Protein AF-A0A971ETZ1-F1 (afdb_monomer_lite)

Radius of gyration: 27.76 Å; chains: 1; bounding box: 71×36×75 Å

Foldseek 3Di:
DDDPDDDDDDDDDDDPDDDPPPDVVVVVVVVVVVVVLVVVLVVLVVLVVVLVVVVVVVVVVVVPDDDPPPPDPLVVLLVVLVSVLSVLVSVLVNLVSVVVPDDPPDDDVVVVVVSVVVSVVSVVVNVVSVVVNVVD

pLDDT: mean 73.46, std 12.74, range [42.66, 91.06]

Sequence (136 aa):
MEEYEYGGPSLDEHGSFATEQKDPLIRFLHRIIRQVVRLLAILMVFVILWGIGDIFLVLYQRLNAPPFLLLKIDDLLATFGAFLAVVIATALMAIARKVIVFDYNTLDPCYVWATAALLLALGITYWLISRKIFKG

Secondary structure (DSSP, 8-state):
-----------------S-----HHHHHHHHHHHHHHHHHHHHHHHHHHHHHHHHHHHHHHHHHSS-TT---HHHHHHHHHHHHHHHHHHHHHHHHHHHHH--GGG--HHHHHHHHHHHHHHHHHHHHHHHHHTT-

Structure (mmCIF, N/CA/C/O backbone):
data_AF-A0A971ETZ1-F1
#
_entry.id   AF-A0A971ETZ1-F1
#
loop_
_atom_site.group_PDB
_atom_site.id
_atom_site.type_symbol
_atom_site.label_atom_id
_atom_site.label_alt_id
_atom_site.label_comp_id
_atom_site.label_asym_id
_atom_site.label_entity_id
_atom_site.label_seq_id
_atom_site.pdbx_PDB_ins_code
_atom_site.Cartn_x
_atom_site.Cartn_y
_atom_site.Cartn_z
_atom_site.occupancy
_atom_site.B_iso_or_equiv
_atom_site.auth_seq_id
_atom_site.auth_comp_id
_atom_site.auth_asym_id
_atom_site.auth_atom_id
_atom_site.pdbx_PDB_model_num
ATOM 1 N N . MET A 1 1 ? 44.052 13.824 -34.575 1.00 47.28 1 MET A N 1
ATOM 2 C CA . MET A 1 1 ? 43.026 13.116 -35.363 1.00 47.28 1 MET A CA 1
ATOM 3 C C . MET A 1 1 ? 43.497 11.686 -35.426 1.00 47.28 1 MET A C 1
ATOM 5 O O . MET A 1 1 ? 44.514 11.441 -36.055 1.00 47.28 1 MET A O 1
ATOM 9 N N . GLU A 1 2 ? 42.876 10.826 -34.625 1.00 49.50 2 GLU A N 1
ATOM 10 C CA . GLU A 1 2 ? 43.227 9.410 -34.530 1.00 49.50 2 GLU A CA 1
ATOM 11 C C . GLU A 1 2 ? 42.867 8.700 -35.832 1.00 49.50 2 GLU A C 1
ATOM 13 O O . GLU A 1 2 ? 41.749 8.796 -36.340 1.00 49.50 2 GLU A O 1
ATOM 18 N N . GLU A 1 3 ? 43.880 8.039 -36.366 1.00 48.41 3 GLU A N 1
ATOM 19 C CA . GLU A 1 3 ? 43.853 7.151 -37.509 1.00 48.41 3 GLU A CA 1
ATOM 20 C C . GLU A 1 3 ? 43.175 5.854 -37.053 1.00 48.41 3 GLU A C 1
ATOM 22 O O . GLU A 1 3 ? 43.757 5.035 -36.347 1.00 48.41 3 GLU A O 1
ATOM 27 N N . TYR A 1 4 ? 41.887 5.718 -37.369 1.00 56.16 4 TYR A N 1
ATOM 28 C CA . TYR A 1 4 ? 41.159 4.473 -37.153 1.00 56.16 4 TYR A CA 1
ATOM 29 C C . TYR A 1 4 ? 41.594 3.462 -38.211 1.00 56.16 4 TYR A C 1
ATOM 31 O O . TYR A 1 4 ? 41.106 3.443 -39.341 1.00 56.16 4 TYR A O 1
ATOM 39 N N . GLU A 1 5 ? 42.539 2.629 -37.805 1.00 57.28 5 GLU A N 1
ATOM 40 C CA . GLU A 1 5 ? 43.014 1.446 -38.501 1.00 57.28 5 GLU A CA 1
ATOM 41 C C . GLU A 1 5 ? 41.931 0.355 -38.451 1.00 57.28 5 GLU A C 1
ATOM 43 O O . GLU A 1 5 ? 41.718 -0.295 -37.427 1.00 57.28 5 GLU A O 1
ATOM 48 N N . TYR A 1 6 ? 41.193 0.180 -39.551 1.00 49.91 6 TYR A N 1
ATOM 49 C CA . TYR A 1 6 ? 40.238 -0.918 -39.717 1.00 49.91 6 TYR A CA 1
ATOM 50 C C . TYR A 1 6 ? 40.762 -1.890 -40.777 1.00 49.91 6 TYR A C 1
ATOM 52 O O . TYR A 1 6 ? 40.686 -1.622 -41.977 1.00 49.91 6 TYR A O 1
ATOM 60 N N . GLY A 1 7 ? 41.311 -3.017 -40.316 1.00 60.41 7 GLY A N 1
ATOM 61 C CA . GLY A 1 7 ? 41.891 -4.069 -41.147 1.00 60.41 7 GLY A CA 1
ATOM 62 C C . GLY A 1 7 ? 41.369 -5.473 -40.817 1.00 60.41 7 GLY A C 1
ATOM 63 O O . GLY A 1 7 ? 41.855 -6.104 -39.885 1.00 60.41 7 GLY A O 1
ATOM 64 N N . GLY A 1 8 ? 40.464 -5.965 -41.678 1.00 57.59 8 GLY A N 1
ATOM 65 C CA . GLY A 1 8 ? 40.283 -7.380 -42.070 1.00 57.59 8 GLY A CA 1
ATOM 66 C C . GLY A 1 8 ? 39.215 -8.211 -41.330 1.00 57.59 8 GLY A C 1
ATOM 67 O O . GLY A 1 8 ? 38.865 -7.879 -40.202 1.00 57.59 8 GLY A O 1
ATOM 68 N N . PRO A 1 9 ? 38.772 -9.371 -41.869 1.00 54.94 9 PRO A N 1
ATOM 69 C CA . PRO A 1 9 ? 38.552 -9.801 -43.257 1.00 54.94 9 PRO A CA 1
ATOM 70 C C . PRO A 1 9 ? 37.065 -10.181 -43.539 1.00 54.94 9 PRO A C 1
ATOM 72 O O . PRO A 1 9 ? 36.194 -10.073 -42.681 1.00 54.94 9 PRO A O 1
ATOM 75 N N . SER A 1 10 ? 36.786 -10.575 -44.786 1.00 68.31 10 SER A N 1
ATOM 76 C CA . SER A 1 10 ? 35.488 -10.844 -45.434 1.00 68.31 10 SER A CA 1
ATOM 77 C C . SER A 1 10 ? 34.739 -12.117 -44.996 1.00 68.31 10 SER A C 1
ATOM 79 O O . SER A 1 10 ? 35.341 -13.070 -44.526 1.00 68.31 10 SER A O 1
ATOM 81 N N . LEU A 1 11 ? 33.420 -12.081 -45.227 1.00 71.69 11 LEU A N 1
ATOM 82 C CA . LEU A 1 11 ? 32.353 -13.048 -44.927 1.00 71.69 11 LEU A CA 1
ATOM 83 C C . LEU A 1 11 ? 32.558 -14.487 -45.432 1.00 71.69 11 LEU A C 1
ATOM 85 O O . LEU A 1 11 ? 32.668 -14.674 -46.644 1.00 71.69 11 LEU A O 1
ATOM 89 N N . ASP A 1 12 ? 32.326 -15.462 -44.544 1.00 54.53 12 ASP A N 1
ATOM 90 C CA . ASP A 1 12 ? 31.745 -16.768 -44.876 1.00 54.53 12 ASP A CA 1
ATOM 91 C C . ASP A 1 12 ? 31.190 -17.526 -43.647 1.00 54.53 12 ASP A C 1
ATOM 93 O O . ASP A 1 12 ? 31.364 -17.160 -42.486 1.00 54.53 12 ASP A O 1
ATOM 97 N N . GLU A 1 13 ? 30.357 -18.503 -43.980 1.00 60.25 13 GLU A N 1
ATOM 98 C CA . GLU A 1 13 ? 29.191 -19.033 -43.290 1.00 60.25 13 GLU A CA 1
ATOM 99 C C . GLU A 1 13 ? 29.436 -20.021 -42.123 1.00 60.25 13 GLU A C 1
ATOM 101 O O . GLU A 1 13 ? 30.454 -20.693 -42.033 1.00 60.25 13 GLU A O 1
ATOM 106 N N . HIS A 1 14 ? 28.367 -20.198 -41.327 1.00 56.03 14 HIS A N 1
ATOM 107 C CA . HIS A 1 14 ? 28.022 -21.362 -40.484 1.00 56.03 14 HIS A CA 1
ATOM 108 C C . HIS A 1 14 ? 28.458 -21.385 -39.007 1.00 56.03 14 HIS A C 1
ATOM 110 O O . HIS A 1 14 ? 29.418 -22.020 -38.588 1.00 56.03 14 HIS A O 1
ATOM 116 N N . GLY A 1 15 ? 27.559 -20.830 -38.188 1.00 49.72 15 GLY A N 1
ATOM 117 C CA . GLY A 1 15 ? 27.327 -21.201 -36.787 1.00 49.72 15 GLY A CA 1
ATOM 118 C C . GLY A 1 15 ? 25.952 -20.740 -36.287 1.00 49.72 15 G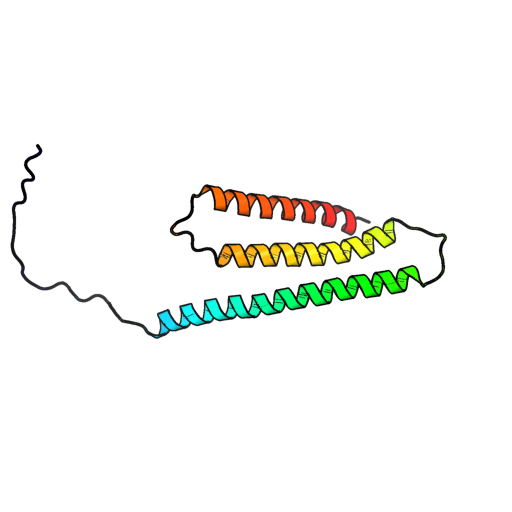LY A C 1
ATOM 119 O O . GLY A 1 15 ? 25.764 -20.516 -35.097 1.00 49.72 15 GLY A O 1
ATOM 120 N N . SER A 1 16 ? 24.998 -20.529 -37.201 1.00 55.88 16 SER A N 1
ATOM 121 C CA . SER A 1 16 ? 23.650 -20.043 -36.895 1.00 55.88 16 SER A CA 1
ATOM 122 C C . SER A 1 16 ? 22.707 -21.224 -36.690 1.00 55.88 16 SER A C 1
ATOM 124 O O . SER A 1 16 ? 21.976 -21.553 -37.607 1.00 55.88 16 SER A O 1
ATOM 126 N N . PHE A 1 17 ? 22.753 -21.880 -35.525 1.00 52.06 17 PHE A N 1
ATOM 127 C CA . PHE A 1 17 ? 21.661 -22.714 -34.992 1.00 52.06 17 PHE A CA 1
ATOM 128 C C . PHE A 1 17 ? 21.841 -22.931 -33.478 1.00 52.06 17 PHE A C 1
ATOM 130 O O . PHE A 1 17 ? 22.449 -23.904 -33.046 1.00 52.06 17 PHE A O 1
ATOM 137 N N . ALA A 1 18 ? 21.258 -22.045 -32.666 1.00 55.06 18 ALA A N 1
ATOM 138 C CA . ALA A 1 18 ? 20.795 -22.367 -31.313 1.00 55.06 18 ALA A CA 1
ATOM 139 C C . ALA A 1 18 ? 19.624 -21.439 -30.934 1.00 55.06 18 ALA A C 1
ATOM 141 O O . ALA A 1 18 ? 19.781 -20.401 -30.302 1.00 55.06 18 ALA A O 1
ATOM 142 N N . THR A 1 19 ? 18.439 -21.845 -31.398 1.00 53.78 19 THR A N 1
ATOM 143 C CA . THR A 1 19 ? 17.107 -21.514 -30.862 1.00 53.78 19 THR A CA 1
ATOM 144 C C . THR A 1 19 ? 16.720 -20.037 -30.769 1.00 53.78 19 THR A C 1
ATOM 146 O O . THR A 1 19 ? 16.307 -19.546 -29.722 1.00 53.78 19 THR A O 1
ATOM 149 N N . GLU A 1 20 ? 16.656 -19.375 -31.924 1.00 60.19 20 GLU A N 1
ATOM 150 C CA . GLU A 1 20 ? 15.631 -18.357 -32.185 1.00 60.19 20 GLU A CA 1
ATOM 151 C C . GLU A 1 20 ? 14.273 -19.058 -32.414 1.00 60.19 20 GLU A C 1
ATOM 153 O O . GLU A 1 20 ? 13.647 -18.961 -33.470 1.00 60.19 20 GLU A O 1
ATOM 158 N N . GLN A 1 21 ? 13.815 -19.838 -31.429 1.00 58.34 21 GLN A N 1
ATOM 159 C CA . GLN A 1 21 ? 12.454 -20.352 -31.444 1.00 58.34 21 GLN A CA 1
ATOM 160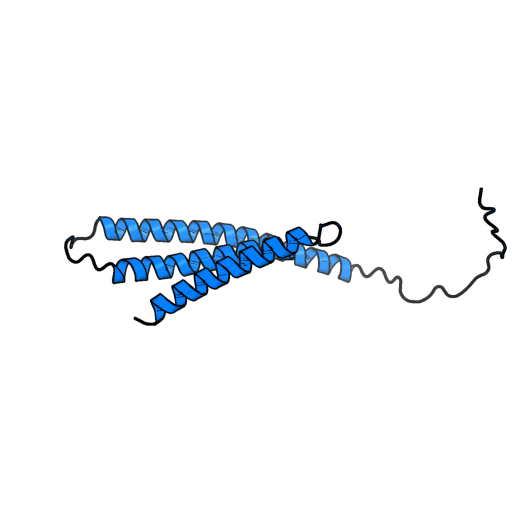 C C . GLN A 1 21 ? 11.561 -19.284 -30.831 1.00 58.34 21 GLN A C 1
ATOM 162 O O . GLN A 1 21 ? 11.443 -19.106 -29.622 1.00 58.34 21 GLN A O 1
ATOM 167 N N . LYS A 1 22 ? 10.967 -18.521 -31.740 1.00 52.62 22 LYS A N 1
ATOM 168 C CA . LYS A 1 22 ? 9.764 -17.713 -31.586 1.00 52.62 22 LYS A CA 1
ATOM 169 C C . LYS A 1 22 ? 8.699 -18.518 -30.834 1.00 52.62 22 LYS A C 1
ATOM 171 O O . LYS A 1 22 ? 7.814 -19.070 -31.469 1.00 52.62 22 LYS A O 1
ATOM 176 N N . ASP A 1 23 ? 8.770 -18.590 -29.508 1.00 54.34 23 ASP A N 1
ATOM 177 C CA . ASP A 1 23 ? 7.748 -19.256 -28.707 1.00 54.34 23 ASP A CA 1
ATOM 178 C C . ASP A 1 23 ? 6.595 -18.268 -28.475 1.00 54.34 23 ASP A C 1
ATOM 180 O O . ASP A 1 23 ? 6.680 -17.390 -27.603 1.00 54.34 23 ASP A O 1
ATOM 184 N N . PRO A 1 24 ? 5.486 -18.364 -29.239 1.00 69.56 24 PRO A N 1
ATOM 185 C CA . PRO A 1 24 ? 4.308 -17.535 -29.006 1.00 69.56 24 PRO A CA 1
ATOM 186 C C . PRO A 1 24 ? 3.779 -17.700 -27.575 1.00 69.56 24 PRO A C 1
ATOM 188 O O . PRO A 1 24 ? 3.218 -16.752 -27.027 1.00 69.56 24 PRO A O 1
ATOM 191 N N . LEU A 1 25 ? 4.029 -18.855 -26.946 1.00 71.44 25 LEU A N 1
ATOM 192 C CA . LEU A 1 25 ? 3.648 -19.164 -25.568 1.00 71.44 25 LEU A CA 1
ATOM 193 C C . LEU A 1 25 ? 4.323 -18.242 -24.543 1.00 71.44 25 LEU A C 1
ATOM 195 O O . LEU A 1 25 ? 3.651 -17.755 -23.634 1.00 71.44 25 LEU A O 1
ATOM 199 N N . ILE A 1 26 ? 5.608 -17.914 -24.720 1.00 67.88 26 ILE A N 1
ATOM 200 C CA . ILE A 1 26 ? 6.353 -17.058 -23.780 1.00 67.88 26 ILE A CA 1
ATOM 201 C C . ILE A 1 26 ? 5.841 -15.609 -23.847 1.00 67.88 26 ILE A C 1
ATOM 203 O O . ILE A 1 26 ? 5.655 -14.955 -22.817 1.00 67.88 26 ILE A O 1
ATOM 207 N N . ARG A 1 27 ? 5.510 -15.115 -25.049 1.00 67.50 27 ARG A N 1
ATOM 208 C CA . ARG A 1 27 ? 4.934 -13.769 -25.241 1.00 67.50 27 ARG A CA 1
ATOM 209 C C . ARG A 1 27 ? 3.485 -13.672 -24.736 1.00 67.50 27 ARG A C 1
ATOM 211 O O . ARG A 1 27 ? 3.058 -12.600 -24.304 1.00 67.50 27 ARG A O 1
ATOM 218 N N . PHE A 1 28 ? 2.737 -14.777 -24.767 1.00 73.56 28 PHE A N 1
ATOM 219 C CA . PHE A 1 28 ? 1.369 -14.861 -24.246 1.00 73.56 28 PHE A CA 1
ATOM 220 C C . PHE A 1 28 ? 1.342 -14.925 -22.713 1.00 73.56 28 PHE A C 1
ATOM 222 O O . PHE A 1 28 ? 0.554 -14.223 -22.075 1.00 73.56 28 PHE A O 1
ATOM 229 N N . LEU A 1 29 ? 2.267 -15.682 -22.117 1.00 74.38 29 LEU A N 1
ATOM 230 C CA . LEU A 1 29 ? 2.428 -15.775 -20.667 1.00 74.38 29 LEU A CA 1
ATOM 231 C C . LEU A 1 29 ? 2.752 -14.403 -20.058 1.00 74.38 29 LEU A C 1
ATOM 233 O O . LEU A 1 29 ? 2.102 -13.967 -19.106 1.00 74.38 29 LEU A O 1
ATOM 237 N N . HIS A 1 30 ? 3.659 -13.657 -20.696 1.00 66.88 30 HIS A N 1
ATOM 238 C CA . HIS A 1 30 ? 3.989 -12.283 -20.304 1.00 66.88 30 HIS A CA 1
ATOM 239 C C . HIS A 1 30 ? 2.804 -11.299 -20.407 1.00 66.88 30 HIS A C 1
ATOM 241 O O . HIS A 1 30 ? 2.794 -10.257 -19.744 1.00 66.88 30 HIS A O 1
ATOM 247 N N . ARG A 1 31 ? 1.780 -11.612 -21.211 1.00 72.62 31 ARG A N 1
ATOM 248 C CA . ARG A 1 31 ? 0.578 -10.783 -21.392 1.00 72.62 31 ARG A CA 1
ATOM 249 C C . ARG A 1 31 ? -0.508 -11.093 -20.355 1.00 72.62 31 ARG A C 1
ATOM 251 O O . ARG A 1 31 ? -1.153 -10.160 -19.875 1.00 72.62 31 ARG A O 1
ATOM 258 N N . ILE A 1 32 ? -0.638 -12.356 -19.945 1.00 81.69 32 ILE A N 1
ATOM 259 C CA . ILE A 1 32 ? -1.559 -12.792 -18.880 1.00 81.69 32 ILE A CA 1
ATOM 260 C C . ILE A 1 32 ? -1.131 -12.244 -17.517 1.00 81.69 32 ILE A C 1
ATOM 262 O O . ILE A 1 32 ? -1.961 -11.686 -16.800 1.00 81.69 32 ILE A O 1
ATOM 266 N N . ILE A 1 33 ? 0.164 -12.306 -17.188 1.00 77.44 33 ILE A N 1
ATOM 267 C CA . ILE A 1 33 ? 0.697 -11.785 -15.914 1.00 77.44 33 ILE A CA 1
ATOM 268 C C . ILE A 1 33 ? 0.312 -10.310 -15.736 1.00 77.44 33 ILE A C 1
ATOM 270 O O . ILE A 1 33 ? -0.168 -9.893 -14.682 1.00 77.44 33 ILE A O 1
ATOM 274 N N . ARG A 1 34 ? 0.424 -9.519 -16.806 1.00 73.81 34 ARG A N 1
ATOM 275 C CA . ARG A 1 34 ? 0.081 -8.094 -16.778 1.00 73.81 34 ARG A CA 1
ATOM 276 C C . ARG A 1 34 ? -1.429 -7.848 -16.648 1.00 73.81 34 ARG A C 1
ATOM 278 O O . ARG A 1 34 ? -1.833 -6.879 -16.005 1.00 73.81 34 ARG A O 1
ATOM 285 N N . GLN A 1 35 ? -2.271 -8.720 -17.208 1.00 80.38 35 GLN A N 1
ATOM 286 C CA . GLN A 1 35 ? -3.727 -8.644 -17.035 1.00 80.38 35 GLN A CA 1
ATOM 287 C C . GLN A 1 35 ? -4.167 -8.983 -15.606 1.00 80.38 35 GLN A C 1
ATOM 289 O O . GLN A 1 35 ? -4.995 -8.260 -15.050 1.00 80.38 35 GLN A O 1
ATOM 294 N N . VAL A 1 36 ? -3.578 -10.007 -14.981 1.00 81.81 36 VAL A N 1
ATOM 295 C CA . VAL A 1 36 ? -3.881 -10.389 -13.588 1.00 81.81 36 VAL A CA 1
ATOM 296 C C . VAL A 1 36 ? -3.556 -9.243 -12.625 1.00 81.81 36 VAL A C 1
ATOM 298 O O . VAL A 1 36 ? -4.370 -8.892 -11.768 1.00 81.81 36 VAL A O 1
ATOM 301 N N . VAL A 1 37 ? -2.414 -8.577 -12.824 1.00 76.31 37 VAL A N 1
ATOM 302 C CA . VAL A 1 37 ? -2.016 -7.410 -12.019 1.00 76.31 37 VAL A CA 1
ATOM 303 C C . VAL A 1 37 ? -2.997 -6.243 -12.176 1.00 76.31 37 VAL A C 1
ATOM 305 O O . VAL A 1 37 ? -3.241 -5.511 -11.216 1.00 76.31 37 VAL A O 1
ATOM 308 N N . ARG A 1 38 ? -3.612 -6.070 -13.349 1.00 79.06 38 ARG A N 1
ATOM 309 C CA . ARG A 1 38 ? -4.618 -5.021 -13.574 1.00 79.06 38 ARG A CA 1
ATOM 310 C C . ARG A 1 38 ? -5.968 -5.366 -12.950 1.00 79.06 38 ARG A C 1
ATOM 312 O O . ARG A 1 38 ? -6.580 -4.502 -12.329 1.00 79.06 38 ARG A O 1
ATOM 319 N N . LEU A 1 39 ? -6.408 -6.617 -13.061 1.00 87.62 39 LEU A N 1
ATOM 320 C CA . LEU A 1 39 ? -7.665 -7.081 -12.468 1.00 87.62 39 LEU A CA 1
ATOM 321 C C . LEU A 1 39 ? -7.643 -6.930 -10.942 1.00 87.62 39 LEU A C 1
ATOM 323 O O . LEU A 1 39 ? -8.556 -6.364 -10.341 1.00 87.62 39 LEU A O 1
ATOM 327 N N . LEU A 1 40 ? -6.535 -7.338 -10.324 1.00 81.62 40 LEU A N 1
ATOM 328 C CA . LEU A 1 40 ? -6.336 -7.194 -8.889 1.00 81.62 40 LEU A CA 1
ATOM 329 C C . LEU A 1 40 ? -6.357 -5.703 -8.470 1.00 81.62 40 LEU A C 1
ATOM 331 O O . LEU A 1 40 ? -6.629 -5.409 -7.310 1.00 81.62 40 LEU A O 1
ATOM 335 N N . ALA A 1 41 ? -6.064 -4.756 -9.376 1.00 81.75 41 ALA A N 1
ATOM 336 C CA . ALA A 1 41 ? -6.014 -3.319 -9.074 1.00 81.75 41 ALA A CA 1
ATOM 337 C C . ALA A 1 41 ? -7.414 -2.744 -8.925 1.00 81.75 41 ALA A C 1
ATOM 339 O O . ALA A 1 41 ? -7.672 -1.968 -8.011 1.00 81.75 41 ALA A O 1
ATOM 340 N N . ILE A 1 42 ? -8.322 -3.201 -9.782 1.00 88.31 42 ILE A N 1
ATOM 341 C CA . ILE A 1 42 ? -9.743 -2.876 -9.703 1.00 88.31 42 ILE A CA 1
ATOM 342 C C . ILE A 1 42 ? -10.314 -3.410 -8.385 1.00 88.31 42 ILE A C 1
ATOM 344 O O . ILE A 1 42 ? -11.003 -2.684 -7.670 1.00 88.31 42 ILE A O 1
ATOM 348 N N . LEU A 1 43 ? -9.946 -4.641 -8.015 1.00 86.69 43 LEU A N 1
ATOM 349 C CA . LEU A 1 43 ? -10.365 -5.255 -6.755 1.00 86.69 43 LEU A CA 1
ATOM 350 C C . LEU A 1 43 ? -9.906 -4.446 -5.530 1.00 86.69 43 LEU A C 1
ATOM 352 O O . LEU A 1 43 ? -1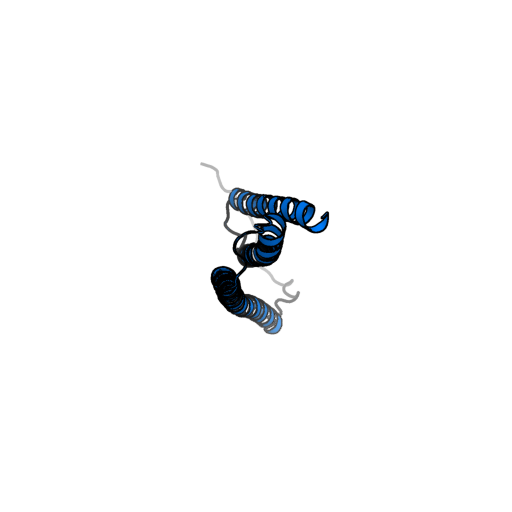0.668 -4.251 -4.591 1.00 86.69 43 LEU A O 1
ATOM 356 N N . MET A 1 44 ? -8.680 -3.920 -5.564 1.00 88.44 44 MET A N 1
ATOM 357 C CA . MET A 1 44 ? -8.158 -3.038 -4.518 1.00 88.44 44 MET A CA 1
ATOM 358 C C . MET A 1 44 ? -8.984 -1.776 -4.324 1.00 88.44 44 MET A C 1
ATOM 360 O O . MET A 1 44 ? -9.269 -1.397 -3.195 1.00 88.44 44 MET A O 1
ATOM 364 N N . VAL A 1 45 ? -9.356 -1.118 -5.419 1.00 87.81 45 VAL A N 1
ATOM 365 C CA . VAL A 1 45 ? -10.162 0.103 -5.346 1.00 87.81 45 VAL A CA 1
ATOM 366 C C . VAL A 1 45 ? -11.520 -0.208 -4.717 1.00 87.81 45 VAL A C 1
ATOM 368 O O . VAL A 1 45 ? -11.985 0.537 -3.858 1.00 87.81 45 VAL A O 1
ATOM 371 N N . PHE A 1 46 ? -12.112 -1.350 -5.067 1.00 91.06 46 PHE A N 1
ATOM 372 C CA . PHE A 1 46 ? -13.365 -1.801 -4.466 1.00 91.06 46 PHE A CA 1
ATOM 373 C C . PHE A 1 46 ? -13.228 -2.077 -2.960 1.00 91.06 46 PHE A C 1
ATOM 375 O O . PHE A 1 46 ? -14.082 -1.663 -2.179 1.00 91.06 46 PHE A O 1
ATOM 382 N N . VAL A 1 47 ? -12.125 -2.706 -2.537 1.00 85.12 47 VAL A N 1
ATOM 383 C CA . VAL A 1 47 ? -11.845 -2.998 -1.120 1.00 85.12 47 VAL A CA 1
ATOM 384 C C . VAL A 1 47 ? -11.697 -1.722 -0.284 1.00 85.12 47 VAL A C 1
ATOM 386 O O . VAL A 1 47 ? -12.143 -1.688 0.860 1.00 85.12 47 VAL A O 1
ATOM 389 N N . ILE A 1 48 ? -11.124 -0.659 -0.859 1.00 87.69 48 ILE A N 1
ATOM 390 C CA . ILE A 1 48 ? -10.985 0.647 -0.197 1.00 87.69 48 ILE A CA 1
ATOM 391 C C . ILE A 1 48 ? -12.359 1.301 -0.016 1.00 87.69 48 ILE A C 1
ATOM 393 O O . ILE A 1 48 ? -12.664 1.790 1.070 1.00 87.69 48 ILE A O 1
ATOM 397 N N . LEU A 1 49 ? -13.201 1.287 -1.056 1.00 90.38 49 LEU A N 1
ATOM 398 C CA . LEU A 1 49 ? -14.553 1.856 -0.991 1.00 90.38 49 LEU A CA 1
ATOM 399 C C . LEU A 1 49 ? -15.422 1.137 0.042 1.00 90.38 49 LEU A C 1
ATOM 401 O O . LEU A 1 49 ? -16.089 1.788 0.846 1.00 90.38 49 LEU A O 1
ATOM 405 N N . TRP A 1 50 ? -15.372 -0.196 0.055 1.00 88.19 50 TRP A N 1
ATOM 406 C CA . TRP A 1 50 ? -16.087 -0.996 1.045 1.00 88.19 50 TRP A CA 1
ATOM 407 C C . TRP A 1 50 ? -15.576 -0.724 2.464 1.00 88.19 50 TRP A C 1
ATOM 409 O O . TRP A 1 50 ? -16.372 -0.539 3.381 1.00 88.19 50 TRP A O 1
ATOM 419 N N . GLY A 1 51 ? -14.253 -0.629 2.635 1.00 85.06 51 GLY A N 1
ATOM 420 C CA . GLY A 1 51 ? -13.629 -0.302 3.914 1.00 85.06 51 GLY A CA 1
ATOM 421 C C . GLY A 1 51 ? -14.067 1.057 4.457 1.00 85.06 51 GLY A C 1
ATOM 422 O O . GLY A 1 51 ? -14.418 1.153 5.624 1.00 85.06 51 GLY A O 1
ATOM 423 N N . ILE A 1 52 ? -14.116 2.102 3.624 1.00 86.62 52 ILE A N 1
ATOM 424 C CA . ILE A 1 52 ? -14.574 3.434 4.057 1.00 86.62 52 ILE A CA 1
ATOM 425 C C . ILE A 1 52 ? -16.051 3.408 4.468 1.00 86.62 52 ILE A C 1
ATOM 427 O O . ILE A 1 52 ? -16.412 3.995 5.489 1.00 86.62 52 ILE A O 1
ATOM 431 N N . GLY A 1 53 ? -16.898 2.712 3.705 1.00 89.31 53 GLY A N 1
ATOM 432 C CA . GLY A 1 53 ? -18.311 2.541 4.049 1.00 89.31 53 GLY A CA 1
ATOM 433 C C . GLY A 1 53 ? -18.508 1.879 5.415 1.00 89.31 53 GLY A C 1
ATOM 434 O O . GLY A 1 53 ? -19.329 2.344 6.205 1.00 89.31 53 GLY A O 1
ATOM 435 N N . ASP A 1 54 ? -17.705 0.861 5.725 1.00 83.06 54 ASP A N 1
ATOM 436 C CA . ASP A 1 54 ? -17.726 0.160 7.013 1.00 83.06 54 ASP A CA 1
ATOM 437 C C . ASP A 1 54 ? -17.433 1.100 8.202 1.00 83.06 54 ASP A C 1
ATOM 439 O O . ASP A 1 54 ? -18.164 1.093 9.195 1.00 83.06 54 ASP A O 1
ATOM 443 N N . ILE A 1 55 ? -16.457 2.014 8.062 1.00 81.06 55 ILE A N 1
ATOM 444 C CA . ILE A 1 55 ? -16.173 3.047 9.083 1.00 81.06 55 ILE A CA 1
ATOM 445 C C . ILE A 1 55 ? -17.399 3.906 9.339 1.00 81.06 55 ILE A C 1
ATOM 447 O O . ILE A 1 55 ? -17.740 4.169 10.488 1.00 81.06 55 ILE A O 1
ATOM 451 N N . PHE A 1 56 ? -18.020 4.407 8.269 1.00 84.56 56 PHE A N 1
ATOM 452 C CA . PHE A 1 56 ? -19.129 5.345 8.380 1.00 84.56 56 PHE A CA 1
ATOM 453 C C . PHE A 1 56 ? -20.319 4.688 9.074 1.00 84.56 56 PHE A C 1
ATOM 455 O O . PHE A 1 56 ? -20.939 5.318 9.929 1.00 84.56 56 PHE A O 1
ATOM 462 N N . LEU A 1 57 ? -20.598 3.418 8.766 1.00 83.00 57 LEU A N 1
ATOM 463 C CA . LEU A 1 57 ? -21.654 2.648 9.422 1.00 83.00 57 LEU A CA 1
ATOM 464 C C . LEU A 1 57 ? -21.375 2.452 10.914 1.00 83.00 57 LEU A C 1
ATOM 466 O O . LEU A 1 57 ? -22.254 2.706 11.743 1.00 83.00 57 LEU A O 1
ATOM 470 N N . VAL A 1 58 ? -20.148 2.062 11.261 1.00 78.88 58 VAL A N 1
ATOM 471 C CA . VAL A 1 58 ? -19.716 1.899 12.655 1.00 78.88 58 VAL A CA 1
ATOM 472 C C . VAL A 1 58 ? -19.772 3.228 13.405 1.00 78.88 58 VAL A C 1
ATOM 474 O O . VAL A 1 58 ? -20.332 3.294 14.497 1.00 78.88 58 VAL A O 1
ATOM 477 N N . LEU A 1 59 ? -19.254 4.307 12.823 1.00 76.25 59 LEU A N 1
ATOM 478 C CA . LEU A 1 59 ? -19.243 5.632 13.437 1.00 76.25 59 LEU A CA 1
ATOM 479 C C . LEU A 1 59 ? -20.668 6.161 13.649 1.00 76.25 59 LEU A C 1
ATOM 481 O O . LEU A 1 59 ? -20.973 6.686 14.719 1.00 76.25 59 LEU A O 1
ATOM 485 N N . TYR A 1 60 ? -21.559 5.968 12.673 1.00 77.25 60 TYR A N 1
ATOM 486 C CA . TYR A 1 60 ? -22.957 6.392 12.758 1.00 77.25 60 TYR A CA 1
ATOM 487 C C . TYR A 1 60 ? -23.731 5.629 13.842 1.00 77.25 60 TYR A C 1
ATOM 489 O O . TYR A 1 60 ? -24.452 6.236 14.635 1.00 77.25 60 TYR A O 1
ATOM 497 N N . GLN A 1 61 ? -23.539 4.309 13.939 1.00 69.06 61 GLN A N 1
ATOM 498 C CA . GLN A 1 61 ? -24.153 3.499 14.999 1.00 69.06 61 GLN A CA 1
ATOM 499 C C . GLN A 1 61 ? -23.652 3.875 16.397 1.00 69.06 61 GLN A C 1
ATOM 501 O O . GLN A 1 61 ? -24.403 3.773 17.365 1.00 69.06 61 GLN A O 1
ATOM 506 N N . ARG A 1 62 ? -22.394 4.309 16.516 1.00 65.62 62 ARG A N 1
ATOM 507 C CA . ARG A 1 62 ? -21.781 4.680 17.800 1.00 65.62 62 ARG A CA 1
ATOM 508 C C . ARG A 1 62 ? -22.107 6.114 18.225 1.00 65.62 62 ARG A C 1
ATOM 510 O O . ARG A 1 62 ? -22.131 6.378 19.420 1.00 65.62 62 ARG A O 1
ATOM 517 N N . LEU A 1 63 ? -22.413 7.007 17.279 1.00 69.50 63 LEU A N 1
ATOM 518 C CA . LEU A 1 63 ? -22.902 8.366 17.553 1.00 69.50 63 LEU A CA 1
ATOM 519 C C . LEU A 1 63 ? -24.350 8.392 18.078 1.00 69.50 63 LEU A C 1
ATOM 521 O O . LEU A 1 63 ? -24.675 9.262 18.880 1.00 69.50 63 LEU A O 1
ATOM 525 N N . ASN A 1 64 ? -25.203 7.448 17.660 1.00 72.06 64 ASN A N 1
ATOM 526 C CA . ASN A 1 64 ? -26.639 7.444 17.991 1.00 72.06 64 ASN A CA 1
ATOM 527 C C . ASN A 1 64 ? -27.058 6.450 19.096 1.00 72.06 64 ASN A C 1
ATOM 529 O O . ASN A 1 64 ? -28.223 6.451 19.493 1.00 72.06 64 ASN A O 1
ATOM 533 N N . ALA A 1 65 ? -26.155 5.603 19.604 1.00 61.16 65 ALA A N 1
ATOM 534 C CA . ALA A 1 65 ? -26.462 4.651 20.675 1.00 61.16 65 ALA A CA 1
ATOM 535 C C . ALA A 1 65 ? -26.102 5.223 22.070 1.00 61.16 65 ALA A C 1
ATOM 537 O O . ALA A 1 65 ? -24.934 5.526 22.315 1.00 61.16 65 ALA A O 1
ATOM 538 N N . PRO A 1 66 ? -27.060 5.353 23.011 1.00 62.25 66 PRO A N 1
ATOM 539 C CA . PRO A 1 66 ? -26.780 5.729 24.406 1.00 62.25 66 PRO A CA 1
ATOM 540 C C . PRO A 1 66 ? -26.101 4.544 25.128 1.00 62.25 66 PRO A C 1
ATOM 542 O O . PRO A 1 66 ? -26.621 3.432 25.024 1.00 62.25 66 PRO A O 1
ATOM 545 N N . PRO A 1 67 ? -24.943 4.710 25.811 1.00 60.22 67 PRO A N 1
ATOM 546 C CA . PRO A 1 67 ? -24.731 5.617 26.943 1.00 60.22 67 PRO A CA 1
ATOM 547 C C . PRO A 1 67 ? -23.467 6.498 26.816 1.00 60.22 67 PRO A C 1
ATOM 549 O O . PRO 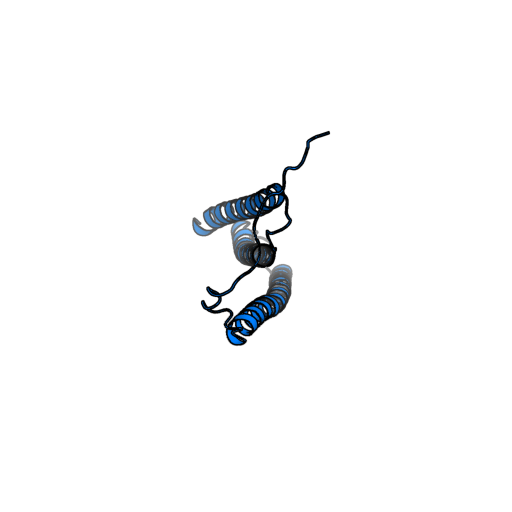A 1 67 ? -22.335 6.045 26.679 1.00 60.22 67 PRO A O 1
ATOM 552 N N . PHE A 1 68 ? -23.691 7.798 26.955 1.00 62.38 68 PHE A N 1
ATOM 553 C CA . PHE A 1 68 ? -22.827 8.943 26.647 1.00 62.38 68 PHE A CA 1
ATOM 554 C C . PHE A 1 68 ? -21.770 9.284 27.725 1.00 62.38 68 PHE A C 1
ATOM 556 O O . PHE A 1 68 ? -21.196 10.369 27.681 1.00 62.38 68 PHE A O 1
ATOM 563 N N . LEU A 1 69 ? -21.509 8.399 28.703 1.00 59.69 69 LEU A N 1
ATOM 564 C CA . LEU A 1 69 ? -20.715 8.753 29.898 1.00 59.69 69 LEU A CA 1
ATOM 565 C C . LEU A 1 69 ? -19.773 7.658 30.468 1.00 59.69 69 LEU A C 1
ATOM 567 O O . LEU A 1 69 ? -19.383 7.727 31.630 1.00 59.69 69 LEU A O 1
ATOM 571 N N . LEU A 1 70 ? -19.348 6.685 29.647 1.00 55.88 70 LEU A N 1
ATOM 572 C CA . LEU A 1 70 ? -18.199 5.785 29.894 1.00 55.88 70 LEU A CA 1
ATOM 573 C C . LEU A 1 70 ? -17.253 5.808 28.676 1.00 55.88 70 LEU A C 1
ATOM 575 O O . LEU A 1 70 ? -16.989 4.780 28.061 1.00 55.88 70 LEU A O 1
ATOM 579 N N . LEU A 1 71 ? -16.777 7.000 28.289 1.00 56.81 71 LEU A N 1
ATOM 580 C CA . LEU A 1 71 ? -15.758 7.207 27.248 1.00 56.81 71 LEU A CA 1
ATOM 581 C C . LEU A 1 71 ? -14.462 6.433 27.585 1.00 56.81 71 LEU A C 1
ATOM 583 O O . LEU A 1 71 ? -13.491 6.995 28.093 1.00 56.81 71 LEU A O 1
ATOM 587 N N . LYS A 1 72 ? -14.423 5.131 27.304 1.00 58.19 72 LYS A N 1
ATOM 588 C CA . LYS A 1 72 ? -13.186 4.360 27.274 1.00 58.19 72 LYS A CA 1
ATOM 589 C C . LYS A 1 72 ? -12.469 4.673 25.969 1.00 58.19 72 LYS A C 1
ATOM 591 O O . LYS A 1 72 ? -12.835 4.186 24.903 1.00 58.19 72 LYS A O 1
ATOM 596 N N . ILE A 1 73 ? -11.421 5.483 26.071 1.00 61.00 73 ILE A N 1
ATOM 597 C CA . ILE A 1 73 ? -10.430 5.705 25.007 1.00 61.00 73 ILE A CA 1
ATOM 598 C C . ILE A 1 73 ? -9.897 4.355 24.497 1.00 61.00 73 ILE A C 1
ATOM 600 O O . ILE A 1 73 ? -9.639 4.217 23.307 1.00 61.00 73 ILE A O 1
ATOM 604 N N . ASP A 1 74 ? -9.844 3.340 25.360 1.00 67.75 74 ASP A N 1
ATOM 605 C CA . ASP A 1 74 ? -9.398 1.986 25.031 1.00 67.75 74 ASP A 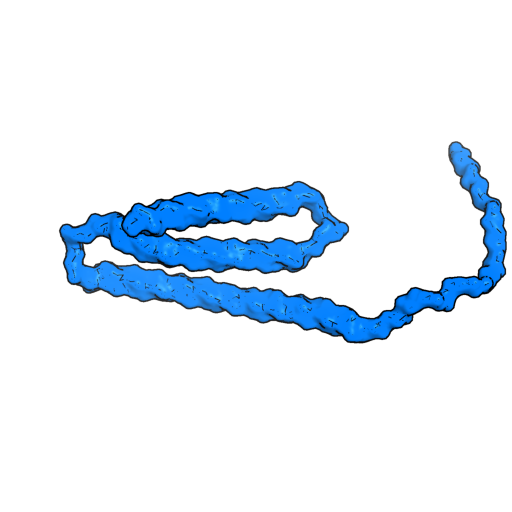CA 1
ATOM 606 C C . ASP A 1 74 ? -10.276 1.283 23.976 1.00 67.75 74 ASP A C 1
ATOM 608 O O . ASP A 1 74 ? -9.739 0.748 23.009 1.00 67.75 74 ASP A O 1
ATOM 612 N N . ASP A 1 75 ? -11.610 1.347 24.078 1.00 71.31 75 ASP A N 1
ATOM 613 C CA . ASP A 1 75 ? -12.520 0.684 23.120 1.00 71.31 75 ASP A CA 1
ATOM 614 C C . ASP A 1 75 ? -12.560 1.414 21.766 1.00 71.31 75 ASP A C 1
ATOM 616 O O . ASP A 1 75 ? -12.704 0.806 20.696 1.00 71.31 75 ASP A O 1
ATOM 620 N N . LEU A 1 76 ? -12.382 2.738 21.808 1.00 75.06 76 LEU A N 1
ATOM 621 C CA . LEU A 1 76 ? -12.293 3.590 20.628 1.00 75.06 76 LEU A CA 1
ATOM 622 C C . LEU A 1 76 ? -10.979 3.341 19.872 1.00 75.06 76 LEU A C 1
ATOM 624 O O . LEU A 1 76 ? -10.998 3.123 18.660 1.00 75.06 76 LEU A O 1
ATOM 628 N N . LEU A 1 77 ? -9.846 3.318 20.584 1.00 75.25 77 LEU A N 1
ATOM 629 C CA . LEU A 1 77 ? -8.540 2.982 20.011 1.00 75.25 77 LEU A CA 1
ATOM 630 C C . LEU A 1 77 ? -8.495 1.537 19.511 1.00 75.25 77 LEU A C 1
ATOM 632 O O . LEU A 1 77 ? -7.864 1.293 18.486 1.00 75.25 77 LEU A O 1
ATOM 636 N N . ALA A 1 78 ? -9.167 0.594 20.176 1.00 74.69 78 ALA A N 1
ATOM 637 C CA . ALA A 1 78 ? -9.244 -0.792 19.721 1.00 74.69 78 ALA A CA 1
ATOM 638 C C . ALA A 1 78 ? -10.015 -0.911 18.396 1.00 74.69 78 ALA A C 1
ATOM 640 O O . ALA A 1 78 ? -9.523 -1.520 17.443 1.00 74.69 78 ALA A O 1
ATOM 641 N N . THR A 1 79 ? -11.181 -0.267 18.291 1.00 77.31 79 THR A N 1
ATOM 642 C CA . THR A 1 79 ? -12.010 -0.310 17.074 1.00 77.31 79 THR A CA 1
ATOM 643 C C . THR A 1 79 ? -11.350 0.447 15.918 1.00 77.31 79 THR A C 1
ATOM 645 O O . THR A 1 79 ? -11.229 -0.084 14.812 1.00 77.31 79 THR A O 1
ATOM 648 N N . PHE A 1 80 ? -10.844 1.661 16.165 1.00 79.06 80 PHE A N 1
ATOM 649 C CA . PHE A 1 80 ? -10.099 2.409 15.150 1.00 79.06 80 PHE A CA 1
ATOM 650 C C . PHE A 1 80 ? -8.774 1.751 14.797 1.00 79.06 80 PHE A C 1
ATOM 652 O O . PHE A 1 80 ? -8.353 1.839 13.654 1.00 79.06 80 PHE A O 1
ATOM 659 N N . GLY A 1 81 ? -8.116 1.090 15.742 1.00 82.12 81 GLY A N 1
ATOM 660 C CA . GLY A 1 81 ? -6.871 0.372 15.519 1.00 82.12 81 GLY A CA 1
ATOM 661 C C . GLY A 1 81 ? -7.056 -0.854 14.628 1.00 82.12 81 GLY A C 1
ATOM 662 O O . GLY A 1 81 ? -6.277 -1.046 13.694 1.00 82.12 81 GLY A O 1
ATOM 663 N N . ALA A 1 82 ? -8.119 -1.632 14.852 1.00 80.75 82 ALA A N 1
ATOM 664 C CA . ALA A 1 82 ? -8.509 -2.730 13.968 1.00 80.75 82 ALA A CA 1
ATOM 665 C C . ALA A 1 82 ? -8.828 -2.222 12.553 1.00 80.75 82 ALA A C 1
ATOM 667 O O . ALA A 1 82 ? -8.347 -2.778 11.565 1.00 80.75 82 ALA A O 1
ATOM 668 N N . PHE A 1 83 ? -9.560 -1.113 12.452 1.00 81.56 83 PHE A N 1
ATOM 669 C CA . PHE A 1 83 ? -9.855 -0.483 11.171 1.00 81.56 83 PHE A CA 1
ATOM 670 C C . PHE A 1 83 ? -8.591 0.072 10.469 1.00 81.56 83 PHE A C 1
ATOM 672 O O . PHE A 1 83 ? -8.335 -0.212 9.297 1.00 81.56 83 PHE A O 1
ATOM 679 N N . LEU A 1 84 ? -7.742 0.806 11.195 1.00 84.88 84 LEU A N 1
ATOM 680 C CA . LEU A 1 84 ? -6.471 1.351 10.707 1.00 84.88 84 LEU A CA 1
ATOM 681 C C . LEU A 1 84 ? -5.517 0.249 10.247 1.00 84.88 84 LEU A C 1
ATOM 683 O O . LEU A 1 84 ? -4.811 0.442 9.261 1.00 84.88 84 LEU A O 1
ATOM 687 N N . ALA A 1 85 ? -5.503 -0.909 10.910 1.00 85.81 85 ALA A N 1
ATOM 688 C CA . ALA A 1 85 ? -4.709 -2.054 10.476 1.00 85.81 85 ALA A CA 1
ATOM 689 C C . ALA A 1 85 ? -5.106 -2.515 9.062 1.00 85.81 85 ALA A C 1
ATOM 691 O O . ALA A 1 85 ? -4.227 -2.752 8.231 1.00 85.81 85 ALA A O 1
ATOM 692 N N . VAL A 1 86 ? -6.408 -2.572 8.757 1.00 85.62 86 VAL A N 1
ATOM 693 C CA . VAL A 1 86 ? -6.920 -2.913 7.417 1.00 85.62 86 VAL A CA 1
ATOM 694 C C . VAL A 1 86 ? -6.570 -1.827 6.389 1.00 85.62 86 VAL A C 1
ATOM 696 O O . VAL A 1 86 ? -6.148 -2.142 5.271 1.00 85.62 86 VAL A O 1
ATOM 699 N N . VAL A 1 87 ? -6.659 -0.544 6.759 1.00 86.50 87 VAL A N 1
ATOM 700 C CA . VAL A 1 87 ? -6.258 0.579 5.886 1.00 86.50 87 VAL A CA 1
ATOM 701 C C . VAL A 1 87 ? -4.763 0.559 5.578 1.00 86.50 87 VAL A C 1
ATOM 703 O O . VAL A 1 87 ? -4.363 0.700 4.424 1.00 86.50 87 VAL A O 1
ATOM 706 N N . ILE A 1 88 ? -3.913 0.353 6.584 1.00 88.75 88 ILE A N 1
ATOM 707 C CA . ILE A 1 88 ? -2.461 0.310 6.387 1.00 88.75 88 ILE A CA 1
ATOM 708 C C . ILE A 1 88 ? -2.075 -0.912 5.544 1.00 88.75 88 ILE A C 1
ATOM 710 O O . ILE A 1 88 ? -1.254 -0.790 4.633 1.00 88.75 88 ILE A O 1
ATOM 714 N N . ALA A 1 89 ? -2.705 -2.069 5.776 1.00 88.62 89 ALA A N 1
ATOM 715 C CA . ALA A 1 89 ? -2.486 -3.265 4.965 1.00 88.62 89 ALA A CA 1
ATOM 716 C C . ALA A 1 89 ? -2.844 -3.032 3.486 1.00 88.62 89 ALA A C 1
ATOM 718 O O . ALA A 1 89 ? -2.061 -3.364 2.592 1.00 88.62 89 ALA A O 1
ATOM 719 N N . THR A 1 90 ? -3.992 -2.408 3.212 1.00 89.81 90 THR A N 1
ATOM 720 C CA . THR A 1 90 ? -4.425 -2.097 1.839 1.00 89.81 90 THR A CA 1
ATOM 721 C C . THR A 1 90 ? -3.557 -1.020 1.179 1.00 89.81 90 THR A C 1
ATOM 723 O O . THR A 1 90 ? -3.240 -1.146 -0.007 1.00 89.81 90 THR A O 1
ATOM 726 N N . ALA A 1 91 ? -3.078 -0.026 1.934 1.00 87.69 91 ALA A N 1
ATOM 727 C CA . ALA A 1 91 ? -2.130 0.981 1.455 1.00 87.69 91 ALA A CA 1
ATOM 728 C C . ALA A 1 91 ? -0.767 0.373 1.072 1.00 87.69 91 ALA A C 1
ATOM 730 O O . ALA A 1 91 ? -0.268 0.623 -0.028 1.00 87.69 91 ALA A O 1
ATOM 731 N N . LEU A 1 92 ? -0.189 -0.476 1.932 1.00 88.56 92 LEU A N 1
ATOM 732 C CA . LEU A 1 92 ? 1.055 -1.203 1.640 1.00 88.56 92 LEU A CA 1
ATOM 733 C C . LEU A 1 92 ? 0.911 -2.074 0.389 1.00 88.56 92 LEU A C 1
ATOM 735 O O . LEU A 1 92 ? 1.779 -2.068 -0.487 1.00 88.56 92 LEU A O 1
ATOM 739 N N . MET A 1 93 ? -0.215 -2.774 0.266 1.00 87.31 93 MET A N 1
ATOM 740 C CA . MET A 1 93 ? -0.491 -3.626 -0.883 1.00 87.31 93 MET A CA 1
ATOM 741 C C . MET A 1 93 ? -0.624 -2.785 -2.176 1.00 87.31 93 MET A C 1
ATOM 743 O O . MET A 1 93 ? -0.133 -3.199 -3.232 1.00 87.31 93 MET A O 1
ATOM 747 N N . ALA A 1 94 ? -1.211 -1.581 -2.121 1.00 85.50 94 ALA A N 1
ATOM 748 C CA . A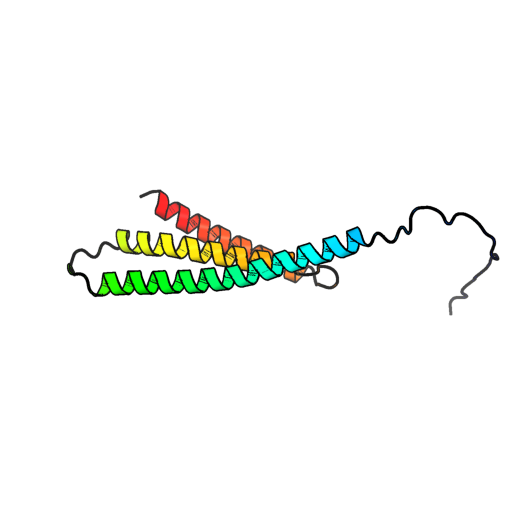LA A 1 94 ? -1.298 -0.666 -3.268 1.00 85.50 94 ALA A CA 1
ATOM 749 C C . ALA A 1 94 ? 0.078 -0.144 -3.721 1.00 85.50 94 ALA A C 1
ATOM 751 O O . ALA A 1 94 ? 0.348 -0.082 -4.926 1.00 85.50 94 ALA A O 1
ATOM 752 N N . ILE A 1 95 ? 0.970 0.168 -2.775 1.00 86.06 95 ILE A N 1
ATOM 753 C CA . ILE A 1 95 ? 2.352 0.578 -3.070 1.00 86.06 95 ILE A CA 1
ATOM 754 C C . ILE A 1 95 ? 3.127 -0.583 -3.705 1.00 86.06 95 ILE A C 1
ATOM 756 O O . ILE A 1 95 ? 3.775 -0.390 -4.735 1.00 86.06 95 ILE A O 1
ATOM 760 N N . ALA A 1 96 ? 3.000 -1.799 -3.164 1.00 83.31 96 ALA A N 1
ATOM 761 C CA . ALA A 1 96 ? 3.644 -2.993 -3.713 1.00 83.31 96 ALA A CA 1
ATOM 762 C C . ALA A 1 96 ? 3.237 -3.249 -5.175 1.00 83.31 96 ALA A C 1
ATOM 764 O O . ALA A 1 96 ? 4.089 -3.509 -6.025 1.00 83.31 96 ALA A O 1
ATOM 765 N N . ARG A 1 97 ? 1.950 -3.082 -5.510 1.00 81.12 97 ARG A N 1
ATOM 766 C CA . ARG A 1 97 ? 1.468 -3.177 -6.898 1.00 81.12 97 ARG A CA 1
ATOM 767 C C . ARG A 1 97 ? 2.140 -2.157 -7.823 1.00 81.12 97 ARG A C 1
ATOM 769 O O . ARG A 1 97 ? 2.444 -2.493 -8.965 1.00 81.12 97 ARG A O 1
ATOM 776 N N . LYS A 1 98 ? 2.359 -0.925 -7.353 1.00 75.81 98 LYS A N 1
ATOM 777 C CA . LYS A 1 98 ? 3.022 0.130 -8.136 1.00 75.81 98 LYS A CA 1
ATOM 778 C C . LYS A 1 98 ? 4.516 -0.163 -8.330 1.00 75.81 98 LYS A C 1
ATOM 780 O O . LYS A 1 98 ? 5.017 0.051 -9.427 1.00 75.81 98 LYS A O 1
ATOM 785 N N . VAL A 1 99 ? 5.188 -0.706 -7.311 1.00 73.25 99 VAL A N 1
ATOM 786 C CA . VAL A 1 99 ? 6.613 -1.092 -7.344 1.00 73.25 99 VAL A CA 1
ATOM 787 C C . VAL A 1 99 ? 6.882 -2.282 -8.273 1.00 73.25 99 VAL A C 1
ATOM 789 O O . VAL A 1 99 ? 7.865 -2.254 -9.003 1.00 73.25 99 VAL A O 1
ATOM 792 N N . ILE A 1 100 ? 6.008 -3.296 -8.304 1.00 70.00 100 ILE A N 1
ATOM 793 C CA . ILE A 1 100 ? 6.165 -4.474 -9.186 1.00 70.00 100 ILE A CA 1
ATOM 794 C C . ILE A 1 100 ? 5.970 -4.111 -10.670 1.00 70.00 100 ILE A C 1
ATOM 796 O O . ILE A 1 100 ? 6.550 -4.738 -11.550 1.00 70.00 100 ILE A O 1
ATOM 800 N N . VAL A 1 101 ? 5.130 -3.114 -10.962 1.00 73.62 101 VAL A N 1
ATOM 801 C CA . VAL A 1 101 ? 4.826 -2.673 -12.338 1.00 73.62 101 VAL A CA 1
ATOM 802 C C . VAL A 1 101 ? 5.870 -1.691 -12.885 1.00 73.62 101 VAL A C 1
ATOM 804 O O . VAL A 1 101 ? 5.907 -1.453 -14.091 1.00 73.62 101 VAL A O 1
ATOM 807 N N . PHE A 1 102 ? 6.708 -1.117 -12.024 1.00 66.69 102 PHE A N 1
ATOM 808 C CA . PHE A 1 102 ? 7.717 -0.139 -12.409 1.00 66.69 102 PHE A CA 1
ATOM 809 C C . PHE A 1 102 ? 8.873 -0.822 -13.156 1.00 66.69 102 PHE A C 1
ATOM 811 O O . PHE A 1 102 ? 9.529 -1.709 -12.618 1.00 66.69 102 PHE A O 1
ATOM 818 N N . ASP A 1 103 ? 9.093 -0.435 -14.413 1.00 64.38 103 ASP A N 1
ATOM 819 C CA . ASP A 1 103 ? 10.150 -0.988 -15.266 1.00 64.38 103 ASP A CA 1
ATOM 820 C C . ASP A 1 103 ? 11.485 -0.300 -14.946 1.00 64.38 103 ASP A C 1
ATOM 822 O O . ASP A 1 103 ? 11.653 0.876 -15.251 1.00 64.38 103 ASP A O 1
ATOM 826 N N . TYR A 1 104 ? 12.414 -1.024 -14.311 1.00 58.34 104 TYR A N 1
ATOM 827 C CA . TYR A 1 104 ? 13.698 -0.537 -13.773 1.00 58.34 104 TYR A CA 1
ATOM 828 C C . TYR A 1 104 ? 14.721 -0.068 -14.831 1.00 58.34 104 TYR A C 1
ATOM 830 O O . TYR A 1 104 ? 15.807 0.376 -14.463 1.00 58.34 104 TYR A O 1
ATOM 838 N N . ASN A 1 105 ? 14.413 -0.142 -16.130 1.00 58.47 105 ASN A N 1
ATOM 839 C CA . ASN A 1 105 ? 15.404 0.039 -17.199 1.00 58.47 105 ASN A CA 1
ATOM 840 C C . ASN A 1 105 ? 15.781 1.492 -17.567 1.00 58.47 105 ASN A C 1
ATOM 842 O O . ASN A 1 105 ? 16.677 1.675 -18.385 1.00 58.47 105 ASN A O 1
ATOM 846 N N . THR A 1 106 ? 15.167 2.532 -16.984 1.00 57.09 106 THR A N 1
ATOM 847 C CA . THR A 1 106 ? 15.550 3.947 -17.245 1.00 57.09 106 THR A CA 1
ATOM 848 C C . THR A 1 106 ? 15.410 4.861 -16.022 1.00 57.09 106 THR A C 1
ATOM 850 O O . THR A 1 106 ? 15.049 6.030 -16.152 1.00 57.09 106 THR A O 1
ATOM 853 N N . LEU A 1 107 ? 15.613 4.334 -14.816 1.00 54.38 107 LEU A N 1
ATOM 854 C CA . LEU A 1 107 ? 15.320 5.061 -13.582 1.00 54.38 107 LEU A CA 1
ATOM 855 C C . LEU A 1 107 ? 16.573 5.245 -12.749 1.00 54.38 107 LEU A C 1
ATOM 857 O O . LEU A 1 107 ? 17.247 4.272 -12.416 1.00 54.38 107 LEU A O 1
ATOM 861 N N . ASP A 1 108 ? 16.834 6.495 -12.369 1.00 66.62 108 ASP A N 1
ATOM 862 C CA . ASP A 1 108 ? 17.851 6.819 -11.381 1.00 66.62 108 ASP A CA 1
ATOM 863 C C . ASP A 1 108 ? 17.661 5.932 -10.140 1.00 66.62 108 ASP A C 1
ATOM 865 O O . ASP A 1 108 ? 16.579 5.955 -9.532 1.00 66.62 108 ASP A O 1
ATOM 869 N N . PRO A 1 109 ? 18.698 5.180 -9.718 1.00 77.81 109 PRO A N 1
ATOM 870 C CA . PRO A 1 109 ? 18.641 4.294 -8.556 1.00 77.81 109 PRO A CA 1
ATOM 871 C C . PRO A 1 109 ? 18.047 4.958 -7.305 1.00 77.81 109 PRO A C 1
ATOM 873 O O . PRO A 1 109 ? 17.443 4.292 -6.470 1.00 77.81 109 PRO A O 1
ATOM 876 N N . CYS A 1 110 ? 18.151 6.284 -7.194 1.00 80.94 110 CYS A N 1
ATOM 877 C CA . CYS A 1 110 ? 17.606 7.096 -6.109 1.00 80.94 110 CYS A CA 1
ATOM 878 C C . CYS A 1 110 ? 16.091 6.897 -5.859 1.00 80.94 110 CYS A C 1
ATOM 880 O O . CYS A 1 110 ? 15.666 6.820 -4.704 1.00 80.94 110 CYS A O 1
ATOM 882 N N . TYR A 1 111 ? 15.259 6.745 -6.900 1.00 78.94 111 TYR A N 1
ATOM 883 C CA . TYR A 1 111 ? 13.799 6.612 -6.719 1.00 78.94 111 TYR A CA 1
ATOM 884 C C . TYR A 1 111 ? 13.409 5.279 -6.060 1.00 78.94 111 TYR A C 1
ATOM 886 O O . TYR A 1 111 ? 12.464 5.199 -5.271 1.00 78.94 111 TYR A O 1
ATOM 894 N N . VAL A 1 112 ? 14.185 4.231 -6.336 1.00 80.44 112 VAL A N 1
ATOM 895 C CA . VAL A 1 112 ? 14.007 2.892 -5.762 1.00 80.44 112 VAL A CA 1
ATOM 896 C C . VAL A 1 112 ? 14.194 2.948 -4.250 1.00 80.44 112 VAL A C 1
ATOM 898 O O . VAL A 1 112 ? 13.327 2.492 -3.501 1.00 80.44 112 VAL A O 1
ATOM 901 N N . TRP A 1 113 ? 15.265 3.602 -3.797 1.00 83.69 113 TRP A N 1
ATOM 902 C CA . TRP A 1 113 ? 15.538 3.810 -2.376 1.00 83.69 113 TRP A CA 1
ATOM 903 C C . TRP A 1 113 ? 14.445 4.633 -1.688 1.00 83.69 113 TRP A C 1
ATOM 905 O O . TRP A 1 113 ? 14.049 4.291 -0.575 1.00 83.69 113 TRP A O 1
ATOM 915 N N . ALA A 1 114 ? 13.890 5.653 -2.351 1.00 84.00 114 ALA A N 1
ATOM 916 C CA . ALA A 1 114 ? 12.785 6.443 -1.803 1.00 84.00 114 ALA A CA 1
ATOM 917 C C . ALA A 1 114 ? 11.509 5.603 -1.588 1.00 84.00 114 ALA A C 1
ATOM 919 O O . ALA A 1 114 ? 10.874 5.690 -0.534 1.00 84.00 114 ALA A O 1
ATOM 920 N N . THR A 1 115 ? 11.148 4.743 -2.548 1.00 82.62 115 THR A N 1
ATOM 921 C CA . THR A 1 115 ? 9.988 3.843 -2.393 1.00 82.62 115 THR A CA 1
ATOM 922 C C . THR A 1 115 ? 10.214 2.770 -1.325 1.00 82.62 115 THR A C 1
ATOM 924 O O . THR A 1 115 ? 9.300 2.479 -0.551 1.00 82.62 115 THR A O 1
ATOM 927 N N . ALA A 1 116 ? 11.434 2.237 -1.217 1.00 84.50 116 ALA A N 1
ATOM 928 C CA . ALA A 1 116 ? 11.810 1.299 -0.164 1.00 84.50 116 ALA A CA 1
ATOM 929 C C . ALA A 1 116 ? 11.774 1.954 1.228 1.00 84.50 116 ALA A C 1
ATOM 931 O O . ALA A 1 116 ? 11.255 1.359 2.171 1.00 84.50 116 ALA A O 1
ATOM 932 N N . ALA A 1 117 ? 12.249 3.197 1.349 1.00 89.88 117 ALA A N 1
ATOM 933 C CA . ALA A 1 117 ? 12.192 3.967 2.589 1.00 89.88 117 ALA A CA 1
ATOM 934 C C . ALA A 1 117 ? 10.745 4.240 3.031 1.00 89.88 117 ALA A C 1
ATOM 936 O O . ALA A 1 117 ? 10.427 4.087 4.210 1.00 89.88 117 ALA A O 1
ATOM 937 N N . LEU A 1 118 ? 9.850 4.571 2.092 1.00 87.56 118 LEU A N 1
ATOM 938 C CA . LEU A 1 118 ? 8.422 4.753 2.375 1.00 87.56 118 LEU A CA 1
ATOM 939 C C . LEU A 1 118 ? 7.770 3.455 2.880 1.00 87.56 118 LEU A C 1
ATOM 941 O O . LEU A 1 118 ? 7.036 3.478 3.870 1.00 87.56 118 LEU A O 1
ATOM 945 N N . LEU A 1 119 ? 8.058 2.322 2.226 1.00 89.50 119 LEU A N 1
ATOM 946 C CA . LEU A 1 119 ? 7.579 1.001 2.650 1.00 89.50 119 LEU A CA 1
ATOM 947 C C . LEU A 1 119 ? 8.087 0.636 4.050 1.00 89.50 119 LEU A C 1
ATOM 949 O O . LEU A 1 119 ? 7.309 0.151 4.872 1.00 89.50 119 LEU A O 1
ATOM 953 N N . LEU A 1 120 ? 9.362 0.910 4.342 1.00 90.25 120 LEU A N 1
ATOM 954 C CA . LEU A 1 120 ? 9.954 0.683 5.661 1.00 90.25 120 LEU A CA 1
ATOM 955 C C . LEU A 1 120 ? 9.298 1.544 6.739 1.00 90.25 120 LEU A C 1
ATOM 957 O O . LEU A 1 120 ? 8.927 1.022 7.787 1.00 90.25 120 LEU A O 1
ATOM 961 N N . ALA A 1 121 ? 9.119 2.841 6.481 1.00 89.81 121 ALA A N 1
ATOM 962 C CA . ALA A 1 121 ? 8.493 3.758 7.426 1.00 89.81 121 ALA A CA 1
ATOM 963 C C . ALA A 1 121 ? 7.070 3.302 7.787 1.00 89.81 121 ALA A C 1
ATOM 965 O O . ALA A 1 121 ? 6.745 3.176 8.966 1.00 89.81 121 ALA A O 1
ATOM 966 N N . LEU A 1 122 ? 6.255 2.960 6.784 1.00 86.25 122 LEU A N 1
ATOM 967 C CA . LEU A 1 122 ? 4.893 2.455 6.987 1.00 86.25 122 LEU A CA 1
ATOM 968 C C . LEU A 1 122 ? 4.868 1.095 7.697 1.00 86.25 122 LEU A C 1
ATOM 970 O O . LEU A 1 122 ? 4.030 0.878 8.574 1.00 86.25 122 LEU A O 1
ATOM 974 N N . GLY A 1 123 ? 5.795 0.195 7.360 1.00 86.94 123 GLY A N 1
ATOM 975 C CA . GLY A 1 123 ? 5.947 -1.093 8.037 1.00 86.94 123 GLY A CA 1
ATOM 976 C C . GLY A 1 123 ? 6.305 -0.933 9.517 1.00 86.94 123 GLY A C 1
ATOM 977 O O . GLY A 1 123 ? 5.706 -1.589 10.370 1.00 86.94 123 GLY A O 1
ATOM 978 N N . ILE A 1 124 ? 7.215 -0.010 9.841 1.00 89.94 124 ILE A N 1
ATOM 979 C CA . ILE A 1 124 ? 7.587 0.325 11.223 1.00 89.94 124 ILE A CA 1
ATOM 980 C C . ILE A 1 124 ? 6.398 0.947 11.965 1.00 89.94 124 ILE A C 1
ATOM 982 O O . ILE A 1 124 ? 6.122 0.553 13.100 1.00 89.94 124 ILE A O 1
ATOM 986 N N . THR A 1 125 ? 5.658 1.869 11.341 1.00 86.25 125 THR A N 1
ATOM 987 C CA . THR A 1 125 ? 4.440 2.455 11.925 1.00 86.25 125 THR A CA 1
ATOM 988 C C . THR A 1 125 ? 3.393 1.382 12.234 1.00 86.25 125 THR A C 1
ATOM 990 O O . THR A 1 125 ? 2.861 1.358 13.346 1.00 86.25 125 THR A O 1
ATOM 993 N N . TYR A 1 126 ? 3.137 0.456 11.303 1.00 82.69 126 TYR A N 1
ATOM 994 C CA . TYR A 1 126 ? 2.229 -0.671 11.531 1.00 82.69 126 TYR A CA 1
ATOM 995 C C . TYR A 1 126 ? 2.708 -1.562 12.676 1.00 82.69 126 TYR A C 1
ATOM 997 O O . TYR A 1 126 ? 1.931 -1.877 13.575 1.00 82.69 126 TYR A O 1
ATOM 1005 N N . TRP A 1 127 ? 3.988 -1.937 12.675 1.00 84.94 127 TRP A N 1
ATOM 1006 C CA . TRP A 1 127 ? 4.566 -2.776 13.720 1.00 84.94 127 TRP A CA 1
ATOM 1007 C C . TRP A 1 127 ? 4.444 -2.124 15.100 1.00 84.94 127 TRP A C 1
ATOM 1009 O O . TRP A 1 127 ? 4.094 -2.795 16.069 1.00 84.94 127 TRP A O 1
ATOM 1019 N N . LEU A 1 128 ? 4.654 -0.808 15.193 1.00 83.19 128 LEU A N 1
ATOM 1020 C CA . LEU A 1 128 ? 4.542 -0.067 16.447 1.00 83.19 128 LEU A CA 1
ATOM 1021 C C . LEU A 1 128 ? 3.096 0.000 16.962 1.00 83.19 128 LEU A C 1
ATOM 1023 O O . LEU A 1 128 ? 2.864 -0.184 18.159 1.00 83.19 128 LEU A O 1
ATOM 1027 N N . ILE A 1 129 ? 2.130 0.233 16.069 1.00 78.31 129 ILE A N 1
ATOM 1028 C CA . ILE A 1 129 ? 0.697 0.271 16.402 1.00 78.31 129 ILE A CA 1
ATOM 1029 C C . ILE A 1 129 ? 0.198 -1.128 16.784 1.00 78.31 129 ILE A C 1
ATOM 1031 O O . ILE A 1 129 ? -0.389 -1.306 17.852 1.00 78.31 129 ILE A O 1
ATOM 1035 N N . SER A 1 130 ? 0.494 -2.136 15.960 1.00 74.62 130 SER A N 1
ATOM 1036 C CA . SER A 1 130 ? 0.119 -3.535 16.199 1.00 74.62 130 SER A CA 1
ATOM 1037 C C . SER A 1 130 ? 0.682 -4.050 17.524 1.00 74.62 130 SER A C 1
ATOM 1039 O O . SER A 1 130 ? -0.029 -4.694 18.297 1.00 74.62 130 SER A O 1
ATOM 1041 N N . ARG A 1 131 ? 1.927 -3.686 17.853 1.00 78.44 131 ARG A N 1
ATOM 1042 C CA . ARG A 1 131 ? 2.567 -4.077 19.112 1.00 78.44 131 ARG A CA 1
ATOM 1043 C C . ARG A 1 131 ? 1.901 -3.473 20.352 1.00 78.44 131 ARG A C 1
ATOM 1045 O O . ARG A 1 131 ? 2.010 -4.073 21.420 1.00 78.44 131 ARG A O 1
ATOM 1052 N N . LYS A 1 132 ? 1.238 -2.314 20.241 1.00 65.44 132 LYS A N 1
ATOM 1053 C CA . LYS A 1 132 ? 0.499 -1.707 21.361 1.00 65.44 132 LYS A CA 1
ATOM 1054 C C . LYS A 1 132 ? -0.915 -2.261 21.522 1.00 65.44 132 LYS A C 1
ATOM 1056 O O . LYS A 1 132 ? -1.349 -2.412 22.654 1.00 65.44 132 LYS A O 1
ATOM 1061 N N . ILE A 1 133 ? -1.608 -2.577 20.430 1.00 64.12 133 ILE A N 1
ATOM 1062 C CA . ILE A 1 133 ? -3.007 -3.032 20.486 1.00 64.12 133 ILE A CA 1
ATOM 1063 C C . ILE A 1 133 ? -3.116 -4.489 20.969 1.00 64.12 133 ILE A C 1
ATOM 1065 O O . ILE A 1 133 ? -4.040 -4.812 21.699 1.00 64.12 133 ILE A O 1
ATOM 1069 N N . PHE A 1 134 ? -2.170 -5.368 20.616 1.00 56.56 134 PHE A N 1
ATOM 1070 C CA . PHE A 1 134 ? -2.256 -6.806 20.941 1.00 56.56 134 PHE A CA 1
ATOM 1071 C C . PHE A 1 134 ? -1.717 -7.185 22.336 1.00 56.56 134 PHE A C 1
ATOM 1073 O O . PHE A 1 134 ? -1.657 -8.361 22.682 1.00 56.56 134 PHE A O 1
ATOM 1080 N N . LYS A 1 135 ? -1.254 -6.204 23.121 1.00 55.44 135 LYS A N 1
ATOM 1081 C CA . LYS A 1 135 ? -0.692 -6.416 24.468 1.00 55.44 135 LYS A CA 1
ATOM 1082 C C . LYS A 1 135 ? -1.598 -5.920 25.607 1.00 55.44 135 LYS A C 1
ATOM 1084 O O . LYS A 1 135 ? -1.119 -5.858 26.739 1.00 55.44 135 LYS A O 1
ATOM 1089 N N . GLY A 1 136 ? -2.845 -5.558 25.304 1.00 42.66 136 GLY A N 1
ATOM 1090 C CA . GLY A 1 136 ? -3.890 -5.202 26.271 1.00 42.66 136 GLY A CA 1
ATOM 1091 C C . GLY A 1 136 ? -4.909 -6.316 26.421 1.00 42.66 136 GLY A C 1
ATOM 1092 O O . GLY A 1 136 ? -5.288 -6.879 25.371 1.00 42.66 136 GLY A O 1
#